Protein AF-A0A351UUR3-F1 (afdb_monomer)

Foldseek 3Di:
DVVVVVVVVVVVVVVVVVLVVLLVVLVVQLVVLVVQCVVDDDPVSVVVSVVSNVVSVVSNVVSVVVVVVD

Secondary structure (DSSP, 8-state):
-HHHHHHHHHHHHHHHHHHHHHHHHHHHHHHHHHHHHHT--SHHHHHHHHHHHHHHHHHHHHHHHHHHT-

Solvent-accessible surface area (backbone atoms only — not comparable to full-atom values): 3699 Å² total; per-residue (Å²): 118,73,67,67,53,54,56,52,53,55,50,50,59,49,49,51,52,49,51,54,50,51,37,52,49,23,48,50,48,24,52,50,23,52,56,54,38,76,75,43,82,50,69,72,51,39,54,46,23,54,51,49,21,51,53,21,46,55,49,28,56,50,48,54,49,55,63,70,76,103

Mean predicted aligned error: 4.79 Å

Structure (mmCIF, N/CA/C/O backbone):
data_AF-A0A351UUR3-F1
#
_entry.id   AF-A0A351UUR3-F1
#
loop_
_atom_site.group_PDB
_atom_site.id
_atom_site.type_symbol
_atom_site.label_atom_id
_atom_site.label_alt_id
_atom_site.label_comp_id
_atom_site.label_asym_id
_atom_site.label_entity_id
_atom_site.label_seq_id
_atom_site.pdbx_PDB_ins_code
_atom_site.Cartn_x
_atom_site.Cartn_y
_atom_site.Cartn_z
_atom_site.occupancy
_atom_site.B_iso_or_equiv
_atom_site.auth_seq_id
_atom_site.auth_comp_id
_atom_site.auth_asym_id
_atom_site.auth_atom_id
_atom_site.pdbx_PDB_model_num
ATOM 1 N N . MET A 1 1 ? -31.626 6.534 27.827 1.00 59.00 1 MET A N 1
ATOM 2 C CA . MET A 1 1 ? -32.358 5.749 26.806 1.00 59.00 1 MET A CA 1
ATOM 3 C C . MET A 1 1 ? -31.425 4.702 26.201 1.00 59.00 1 MET A C 1
ATOM 5 O O . MET A 1 1 ? -30.428 5.084 25.603 1.00 59.00 1 MET A O 1
ATOM 9 N N . LYS A 1 2 ? -31.723 3.405 26.365 1.00 67.75 2 LYS A N 1
ATOM 10 C CA . LYS A 1 2 ? -30.853 2.287 25.934 1.00 67.75 2 LYS A CA 1
ATOM 11 C C . LYS A 1 2 ? -30.700 2.165 24.403 1.00 67.75 2 LYS A C 1
ATOM 13 O O . LYS A 1 2 ? -29.665 1.699 23.939 1.00 67.75 2 LYS A O 1
ATOM 18 N N . LEU A 1 3 ? -31.676 2.649 23.624 1.00 70.12 3 LEU A N 1
ATOM 19 C CA . LEU A 1 3 ? -31.640 2.612 22.152 1.00 70.12 3 LEU A CA 1
ATOM 20 C C . LEU A 1 3 ? -30.470 3.414 21.551 1.00 70.12 3 LEU A C 1
ATOM 22 O O . LEU A 1 3 ? -29.749 2.910 20.696 1.00 70.12 3 LEU A O 1
ATOM 26 N N . PHE A 1 4 ? -30.240 4.644 22.021 1.00 71.06 4 PHE A N 1
ATOM 27 C CA . PHE A 1 4 ? -29.169 5.506 21.497 1.00 71.06 4 PHE A CA 1
ATOM 28 C C . PHE A 1 4 ? -27.763 4.957 21.779 1.00 71.06 4 PHE A C 1
ATOM 30 O O . PHE A 1 4 ? -26.836 5.189 21.008 1.00 71.06 4 PHE A O 1
ATOM 37 N N . GLN A 1 5 ? -27.597 4.214 22.875 1.00 77.12 5 GLN A N 1
ATOM 38 C CA . GLN A 1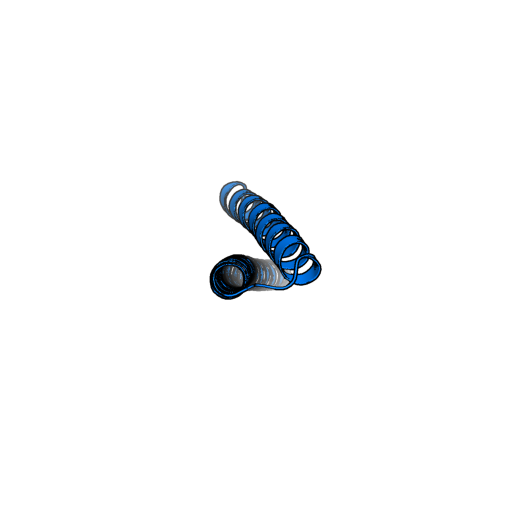 5 ? -26.340 3.536 23.198 1.00 77.12 5 GLN A CA 1
ATOM 39 C C . GLN A 1 5 ? -26.065 2.381 22.232 1.00 77.12 5 GLN A C 1
ATOM 41 O O . GLN A 1 5 ? -24.976 2.321 21.673 1.00 77.12 5 GLN A O 1
ATOM 46 N N . ALA A 1 6 ? -27.068 1.543 21.954 1.00 76.81 6 ALA A N 1
ATOM 47 C CA . ALA A 1 6 ? -26.936 0.430 21.014 1.00 76.81 6 ALA A CA 1
ATOM 48 C C . ALA A 1 6 ? -26.594 0.895 19.585 1.00 76.81 6 ALA A C 1
ATOM 50 O O . ALA A 1 6 ? -25.751 0.292 18.924 1.00 76.81 6 ALA A O 1
ATOM 51 N N . HIS A 1 7 ? -27.191 2.000 19.119 1.00 75.75 7 HIS A N 1
ATOM 52 C CA . HIS A 1 7 ? -26.850 2.579 17.814 1.00 75.75 7 HIS A CA 1
ATOM 53 C C . HIS A 1 7 ? -25.407 3.092 17.750 1.00 75.75 7 HIS A C 1
ATOM 55 O O . HIS A 1 7 ? -24.736 2.869 16.744 1.00 75.75 7 HIS A O 1
ATOM 61 N N . ARG A 1 8 ? -24.908 3.729 18.820 1.00 79.69 8 ARG A N 1
ATOM 62 C CA . ARG A 1 8 ? -23.501 4.158 18.895 1.00 79.69 8 ARG A CA 1
ATOM 63 C C . ARG A 1 8 ? -22.535 2.978 18.918 1.00 79.69 8 ARG A C 1
ATOM 65 O O . ARG A 1 8 ? -21.530 3.029 18.223 1.00 79.69 8 ARG A O 1
ATOM 72 N N . GLN A 1 9 ? -22.866 1.916 19.652 1.00 82.38 9 GLN A N 1
ATOM 73 C CA . GLN A 1 9 ? -22.063 0.691 19.702 1.00 82.38 9 GLN A CA 1
ATOM 74 C C . GLN A 1 9 ? -21.904 0.080 18.303 1.00 82.38 9 GLN A C 1
ATOM 76 O O . GLN A 1 9 ? -20.798 -0.183 17.845 1.00 82.38 9 GLN A O 1
ATOM 81 N N . LYS A 1 10 ? -23.022 -0.051 17.583 1.00 84.25 10 LYS A N 1
ATOM 82 C CA . LYS A 1 10 ? -23.046 -0.620 16.235 1.00 84.25 10 LYS A CA 1
ATOM 83 C C . LYS A 1 10 ? -22.296 0.246 15.216 1.00 84.25 10 LYS A C 1
ATOM 85 O O . LYS A 1 10 ? -21.698 -0.284 14.286 1.00 84.25 10 LYS A O 1
ATOM 90 N N . ALA A 1 11 ? -22.329 1.569 15.384 1.00 82.88 11 ALA A N 1
ATOM 91 C CA . ALA A 1 11 ? -21.567 2.495 14.552 1.00 82.88 11 ALA A CA 1
ATOM 92 C C . ALA A 1 11 ? -20.053 2.395 14.809 1.00 82.88 11 ALA A C 1
ATOM 94 O O . ALA A 1 11 ? -19.287 2.414 13.851 1.00 82.88 11 ALA A O 1
ATOM 95 N N . ALA A 1 12 ? -19.632 2.234 16.068 1.00 84.38 12 ALA A N 1
ATOM 96 C CA . ALA A 1 12 ? -18.226 2.035 16.424 1.00 84.38 12 ALA A CA 1
ATOM 97 C C . ALA A 1 12 ? -17.670 0.732 15.823 1.00 84.38 12 ALA A C 1
ATOM 99 O O . ALA A 1 12 ? -16.674 0.760 15.113 1.00 84.38 12 ALA A O 1
ATOM 100 N N . GLU A 1 13 ? -18.389 -0.385 15.965 1.00 86.81 13 GLU A N 1
ATOM 101 C CA . GLU A 1 13 ? -17.991 -1.666 15.356 1.00 86.81 13 GLU A CA 1
ATOM 102 C C . GLU A 1 13 ? -17.912 -1.620 13.821 1.00 86.81 13 GLU A C 1
ATOM 104 O O . GLU A 1 13 ? -17.159 -2.377 13.202 1.00 86.81 13 GLU A O 1
ATOM 109 N N . ALA A 1 14 ? -18.744 -0.796 13.180 1.00 89.62 14 ALA A N 1
ATOM 110 C CA . ALA A 1 14 ? -18.680 -0.586 11.739 1.00 89.62 14 ALA A CA 1
ATOM 111 C C . ALA A 1 14 ? -17.453 0.255 11.358 1.00 89.62 14 ALA A C 1
ATOM 113 O O . ALA A 1 14 ? -16.782 -0.068 10.380 1.00 89.62 14 A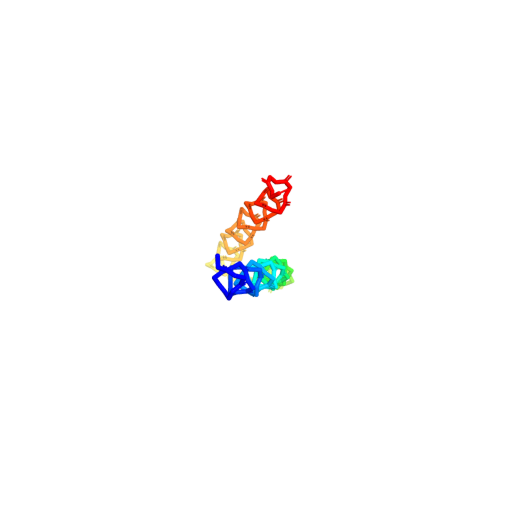LA A O 1
ATOM 114 N N . ALA A 1 15 ? -17.140 1.290 12.142 1.00 88.44 15 ALA A N 1
ATOM 115 C CA . ALA A 1 15 ? -15.954 2.115 11.947 1.00 88.44 15 ALA A CA 1
ATOM 116 C C . ALA A 1 15 ? -14.660 1.298 12.094 1.00 88.44 15 ALA A C 1
ATOM 118 O O . ALA A 1 15 ? -13.786 1.411 11.238 1.00 88.44 15 ALA A O 1
ATOM 119 N N . ASP A 1 16 ? -14.576 0.411 13.086 1.00 91.44 16 ASP A N 1
ATOM 120 C CA . ASP A 1 16 ? -13.404 -0.452 13.287 1.00 91.44 16 ASP A CA 1
ATOM 121 C C . ASP A 1 16 ? -13.212 -1.434 12.128 1.00 91.44 16 ASP A C 1
ATOM 123 O O . ASP A 1 16 ? -12.098 -1.639 11.646 1.00 91.44 16 ASP A O 1
ATOM 127 N N . ARG A 1 17 ? -14.308 -2.004 11.610 1.00 93.88 17 ARG A N 1
ATOM 128 C CA . ARG A 1 17 ? -14.255 -2.860 10.415 1.00 93.88 17 ARG A CA 1
ATOM 129 C C . ARG A 1 17 ? -13.754 -2.105 9.190 1.00 93.88 17 ARG A C 1
ATOM 131 O O . ARG A 1 17 ? -12.931 -2.643 8.455 1.00 93.88 17 ARG A O 1
ATOM 138 N N . ILE A 1 18 ? -14.227 -0.877 8.983 1.00 95.69 18 ILE A N 1
ATOM 139 C CA . ILE A 1 18 ? -13.756 -0.017 7.891 1.00 95.69 18 ILE A CA 1
ATOM 140 C C . ILE A 1 18 ? -12.268 0.297 8.075 1.00 95.69 18 ILE A C 1
ATOM 142 O O . ILE A 1 18 ? -11.505 0.192 7.122 1.00 95.69 18 ILE A O 1
ATOM 146 N N . LEU A 1 19 ? -11.833 0.626 9.293 1.00 95.44 19 LEU A N 1
ATOM 147 C CA . LEU A 1 19 ? -10.435 0.933 9.586 1.00 95.44 19 LEU A CA 1
ATOM 148 C C . LEU A 1 19 ? -9.512 -0.254 9.273 1.00 95.44 19 LEU A C 1
ATOM 150 O O . LEU A 1 19 ? -8.497 -0.083 8.598 1.00 95.44 19 LEU A O 1
ATOM 154 N N . LEU A 1 20 ? -9.886 -1.465 9.693 1.00 96.25 20 LEU A N 1
ATOM 155 C CA . LEU A 1 20 ? -9.134 -2.685 9.385 1.00 96.25 20 LEU A CA 1
ATOM 156 C C . LEU A 1 20 ? -9.084 -2.978 7.878 1.00 96.25 20 LEU A C 1
ATOM 158 O O . LEU A 1 20 ? -8.029 -3.358 7.368 1.00 96.25 20 LEU A O 1
ATOM 162 N N . ASP A 1 21 ? -10.191 -2.779 7.163 1.00 97.88 21 ASP A N 1
ATOM 163 C CA . ASP A 1 21 ? -10.253 -2.951 5.708 1.00 97.88 21 ASP A CA 1
ATOM 164 C C . ASP A 1 21 ? -9.337 -1.951 4.982 1.00 97.88 21 ASP A C 1
ATOM 166 O O . ASP A 1 21 ? -8.555 -2.325 4.108 1.00 97.88 21 ASP A O 1
ATOM 170 N N . GLU A 1 22 ? -9.335 -0.684 5.400 1.00 98.12 22 GLU A N 1
ATOM 171 C CA . GLU A 1 22 ? -8.447 0.331 4.829 1.00 98.12 22 GLU A CA 1
ATOM 172 C C . GLU A 1 22 ? -6.962 0.048 5.108 1.00 98.12 22 GLU A C 1
ATOM 174 O O . GLU A 1 22 ? -6.118 0.319 4.251 1.00 98.12 22 GLU A O 1
ATOM 179 N N . ILE A 1 23 ? -6.626 -0.550 6.257 1.00 98.31 23 ILE A N 1
ATOM 180 C CA . ILE A 1 23 ? -5.258 -1.007 6.555 1.00 98.31 23 ILE A CA 1
ATOM 181 C C . ILE A 1 23 ? -4.836 -2.104 5.576 1.00 98.31 23 ILE A C 1
ATOM 183 O O . ILE A 1 23 ? -3.738 -2.036 5.015 1.00 98.31 23 ILE A O 1
ATOM 187 N N . GLN A 1 24 ? -5.700 -3.097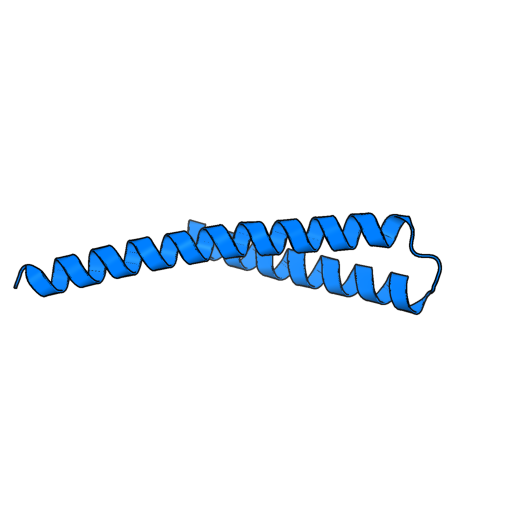 5.341 1.00 98.38 24 GLN A N 1
ATOM 188 C CA . GLN A 1 24 ? -5.414 -4.179 4.394 1.00 98.38 24 GLN A CA 1
ATOM 189 C C . GLN A 1 24 ? -5.277 -3.654 2.964 1.00 98.38 24 GLN A C 1
ATOM 191 O O . GLN A 1 24 ? -4.342 -4.034 2.258 1.00 98.38 24 GLN A O 1
ATOM 196 N N . LYS A 1 25 ? -6.140 -2.719 2.552 1.00 98.56 25 LYS A N 1
ATOM 197 C CA . LYS A 1 25 ? -6.031 -2.053 1.247 1.00 98.56 25 LYS A CA 1
ATOM 198 C C . LYS A 1 25 ? -4.717 -1.299 1.102 1.00 98.56 25 LYS A C 1
ATOM 200 O O . LYS A 1 25 ? -4.042 -1.472 0.093 1.00 98.56 25 LYS A O 1
ATOM 205 N N . ALA A 1 26 ? -4.333 -0.493 2.093 1.00 98.50 26 ALA A N 1
ATOM 206 C CA . ALA A 1 26 ? -3.080 0.255 2.048 1.00 98.50 26 ALA A CA 1
ATOM 207 C C . ALA A 1 26 ? -1.870 -0.687 1.944 1.00 98.50 26 ALA A C 1
ATOM 209 O O . ALA A 1 26 ? -0.984 -0.455 1.126 1.00 98.50 26 ALA A O 1
ATOM 210 N N . LYS A 1 27 ? -1.868 -1.792 2.700 1.00 98.38 27 LYS A N 1
ATOM 211 C CA . LYS A 1 27 ? -0.830 -2.827 2.615 1.00 98.38 27 LYS A CA 1
ATOM 212 C C . LYS A 1 27 ? -0.771 -3.470 1.224 1.00 98.38 27 LYS A C 1
ATOM 214 O O . LYS A 1 27 ? 0.298 -3.522 0.625 1.00 98.38 27 LYS A O 1
ATOM 219 N N . SER A 1 28 ? -1.917 -3.889 0.689 1.00 98.44 28 SER A N 1
ATOM 220 C CA . SER A 1 28 ? -2.026 -4.498 -0.642 1.00 98.44 28 SER A CA 1
ATOM 221 C C . SER A 1 28 ? -1.565 -3.552 -1.760 1.00 98.44 28 SER A C 1
ATOM 223 O O . SER A 1 28 ? -0.845 -3.968 -2.667 1.00 98.44 28 SER A O 1
ATOM 225 N N . GLN A 1 29 ? -1.911 -2.263 -1.678 1.00 98.50 29 GLN A N 1
ATOM 226 C CA . GLN A 1 29 ? -1.444 -1.233 -2.616 1.00 98.50 29 GLN A CA 1
ATOM 227 C C . GLN A 1 29 ? 0.078 -1.077 -2.585 1.00 98.50 29 GLN A C 1
ATOM 229 O O . GLN A 1 29 ? 0.710 -0.939 -3.630 1.00 98.50 29 GLN A O 1
ATOM 234 N N . MET A 1 30 ? 0.664 -1.130 -1.393 1.00 97.94 30 MET A N 1
ATOM 235 C CA . MET A 1 30 ? 2.107 -1.078 -1.194 1.00 97.94 30 MET A CA 1
ATOM 236 C C . MET A 1 30 ? 2.821 -2.283 -1.811 1.00 97.94 30 MET A C 1
ATOM 238 O O . MET A 1 30 ? 3.797 -2.112 -2.534 1.00 97.94 30 MET A O 1
ATOM 242 N N . GLU A 1 31 ? 2.315 -3.490 -1.548 1.00 98.06 31 GLU A N 1
ATOM 243 C CA . GLU A 1 31 ? 2.841 -4.740 -2.108 1.00 98.06 31 GLU A CA 1
ATOM 244 C C . GLU A 1 31 ? 2.729 -4.745 -3.634 1.00 98.06 31 GLU A C 1
ATOM 246 O O . GLU A 1 31 ? 3.685 -5.083 -4.322 1.00 98.06 31 GLU A O 1
ATOM 251 N N . THR A 1 32 ? 1.596 -4.286 -4.167 1.00 98.19 32 THR A N 1
ATOM 252 C CA . THR A 1 32 ? 1.373 -4.170 -5.613 1.00 98.19 32 THR A CA 1
ATOM 253 C C . THR A 1 32 ? 2.349 -3.186 -6.254 1.00 98.19 32 T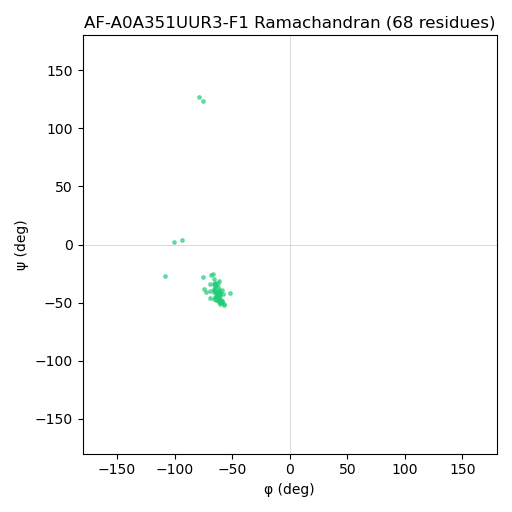HR A C 1
ATOM 255 O O . THR A 1 32 ? 2.957 -3.503 -7.272 1.00 98.19 32 THR A O 1
ATOM 258 N N . ALA A 1 33 ? 2.536 -2.003 -5.657 1.00 98.19 33 ALA A N 1
ATOM 259 C CA . ALA A 1 33 ? 3.505 -1.028 -6.148 1.00 98.19 33 ALA A CA 1
ATOM 260 C C . ALA A 1 33 ? 4.935 -1.586 -6.101 1.00 98.19 33 ALA A C 1
ATOM 262 O O . ALA A 1 33 ? 5.686 -1.411 -7.053 1.00 98.19 33 ALA A O 1
ATOM 263 N N . TYR A 1 34 ? 5.291 -2.303 -5.032 1.00 97.69 34 TYR A N 1
ATOM 264 C CA . TYR A 1 34 ? 6.600 -2.935 -4.896 1.00 97.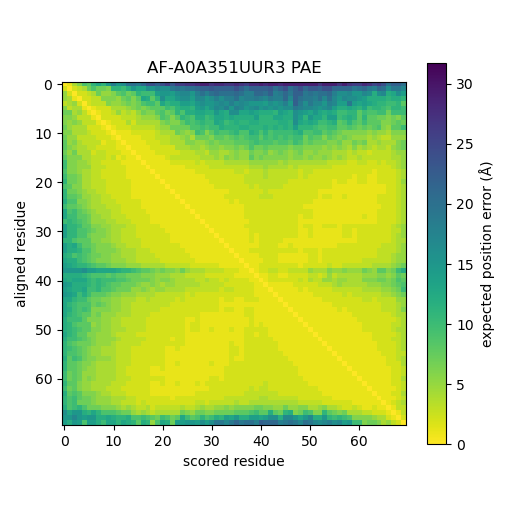69 34 TYR A CA 1
ATOM 265 C C . TYR A 1 34 ? 6.840 -4.031 -5.942 1.00 97.69 34 TYR A C 1
ATOM 267 O O . TYR A 1 34 ? 7.900 -4.040 -6.558 1.00 97.69 34 TYR A O 1
ATOM 275 N N . ILE A 1 35 ? 5.866 -4.918 -6.176 1.00 97.81 35 ILE A N 1
ATOM 276 C CA . ILE A 1 35 ? 5.957 -5.973 -7.198 1.00 97.81 35 ILE A CA 1
ATOM 277 C C . ILE A 1 35 ? 6.127 -5.346 -8.582 1.00 97.81 35 ILE A C 1
ATOM 279 O O . ILE A 1 35 ? 7.079 -5.663 -9.285 1.00 97.81 35 ILE A O 1
ATOM 283 N N . ASN A 1 36 ? 5.262 -4.399 -8.949 1.00 97.38 36 ASN A N 1
ATOM 284 C CA . ASN A 1 36 ? 5.317 -3.793 -10.277 1.00 97.38 36 ASN A CA 1
ATOM 285 C C . ASN A 1 36 ? 6.569 -2.925 -10.488 1.00 97.38 36 ASN A C 1
ATOM 287 O O . ASN A 1 36 ? 7.020 -2.776 -11.620 1.00 97.38 36 ASN A O 1
ATOM 291 N N . PHE A 1 37 ? 7.143 -2.370 -9.416 1.00 97.38 37 PHE A N 1
ATOM 292 C CA . PHE A 1 37 ? 8.418 -1.658 -9.473 1.00 97.38 37 PHE A CA 1
ATOM 293 C C . PHE A 1 37 ? 9.581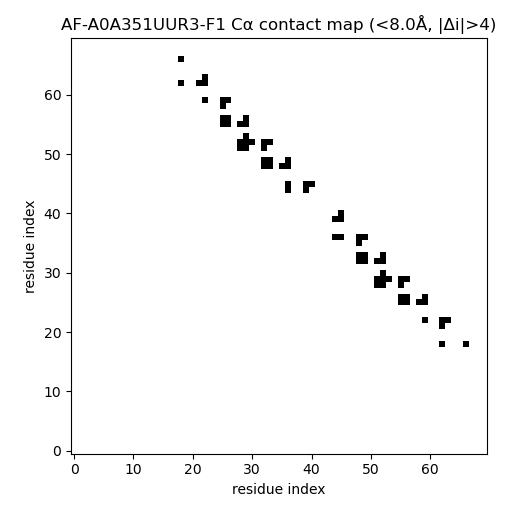 -2.572 -9.874 1.00 97.38 37 PHE A C 1
ATOM 295 O O . PHE A 1 37 ? 10.476 -2.116 -10.580 1.00 97.38 37 PHE A O 1
ATOM 302 N N . GLN A 1 38 ? 9.580 -3.844 -9.454 1.00 96.69 38 GLN A N 1
ATOM 303 C CA . GLN A 1 38 ? 10.672 -4.774 -9.773 1.00 96.69 38 GLN A CA 1
ATOM 304 C C . GLN A 1 38 ? 10.818 -5.019 -11.278 1.00 96.69 38 GLN A C 1
ATOM 306 O O . GLN A 1 38 ? 11.939 -5.168 -11.759 1.00 96.69 38 GLN A O 1
ATOM 311 N N . ASP A 1 39 ? 9.700 -5.006 -12.002 1.00 94.62 39 ASP A N 1
ATOM 312 C CA . ASP A 1 39 ? 9.649 -5.266 -13.443 1.00 94.62 39 ASP A CA 1
ATOM 313 C C . ASP A 1 39 ? 9.549 -3.976 -14.282 1.00 94.62 39 ASP A C 1
ATOM 315 O O . ASP A 1 39 ? 9.435 -4.027 -15.509 1.00 94.62 39 ASP A O 1
ATOM 319 N N . ALA A 1 40 ? 9.568 -2.801 -13.644 1.00 96.50 40 ALA A N 1
ATOM 320 C CA . ALA A 1 40 ? 9.430 -1.524 -14.333 1.00 96.50 40 ALA A CA 1
ATOM 321 C C . ALA A 1 40 ? 10.722 -1.150 -15.077 1.00 96.50 40 ALA A C 1
ATOM 323 O O . ALA A 1 40 ? 11.791 -1.032 -14.482 1.00 96.50 40 ALA A O 1
ATOM 324 N N . LEU A 1 41 ? 10.605 -0.914 -16.386 1.00 94.88 41 LEU A N 1
ATOM 325 C CA . LEU A 1 41 ? 11.713 -0.465 -17.242 1.00 94.88 41 LEU A CA 1
ATOM 326 C C . LEU A 1 41 ? 11.567 0.997 -17.673 1.00 94.88 41 LEU A C 1
ATOM 328 O O . LEU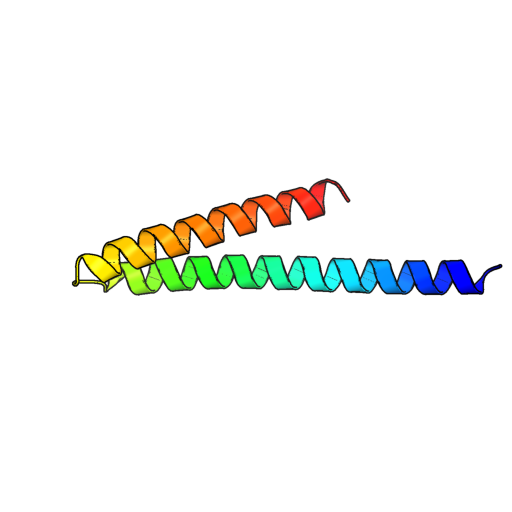 A 1 41 ? 12.561 1.675 -17.922 1.00 94.88 41 LEU A O 1
ATOM 332 N N . GLU A 1 42 ? 10.329 1.482 -17.743 1.00 98.19 42 GLU A N 1
ATOM 333 C CA . GLU A 1 42 ? 10.041 2.855 -18.138 1.00 98.19 42 GLU A CA 1
ATOM 334 C C . GLU A 1 42 ? 10.303 3.808 -16.961 1.00 98.19 42 GLU A C 1
ATOM 336 O O . GLU A 1 42 ? 9.719 3.604 -15.890 1.00 98.19 42 GLU A O 1
ATOM 341 N N . PRO A 1 43 ? 11.117 4.868 -17.133 1.00 97.31 43 PRO A N 1
ATOM 342 C CA . PRO A 1 43 ? 11.425 5.825 -16.066 1.00 97.31 43 PRO A CA 1
ATOM 343 C C . PRO A 1 43 ? 10.183 6.410 -15.378 1.00 97.31 43 PRO A C 1
ATOM 345 O O . PRO A 1 43 ? 10.126 6.462 -14.152 1.00 97.31 43 PRO A O 1
ATOM 348 N N . ASP A 1 44 ? 9.144 6.746 -16.148 1.00 97.62 44 ASP A N 1
ATOM 349 C CA . ASP A 1 44 ? 7.890 7.281 -15.603 1.00 97.62 44 ASP A CA 1
ATOM 350 C C . ASP A 1 44 ? 7.148 6.256 -14.727 1.00 97.62 44 ASP A C 1
ATOM 352 O O . ASP A 1 44 ? 6.505 6.614 -13.738 1.00 97.62 44 ASP A O 1
ATOM 356 N N . LEU A 1 45 ? 7.240 4.963 -15.065 1.00 97.44 45 LEU A N 1
ATOM 357 C CA . LEU A 1 45 ? 6.632 3.891 -14.274 1.00 97.44 45 LEU A CA 1
ATOM 358 C C . LEU A 1 45 ? 7.423 3.626 -12.993 1.00 97.44 45 LEU A C 1
ATOM 360 O O . LEU A 1 45 ? 6.822 3.398 -11.944 1.00 97.44 45 LEU A O 1
ATOM 364 N N . ILE A 1 46 ? 8.753 3.695 -13.059 1.00 97.88 46 ILE A N 1
ATOM 365 C CA . ILE A 1 46 ? 9.641 3.607 -11.893 1.00 97.88 46 ILE A CA 1
ATOM 366 C C . ILE A 1 46 ? 9.269 4.708 -10.888 1.00 97.88 46 ILE A C 1
ATOM 368 O O . ILE A 1 46 ? 8.977 4.407 -9.726 1.00 97.88 46 ILE A O 1
ATOM 372 N N . ASP A 1 47 ? 9.183 5.961 -11.342 1.00 98.31 47 ASP A N 1
ATOM 373 C CA . ASP A 1 47 ? 8.792 7.099 -10.503 1.00 98.31 47 ASP A CA 1
ATOM 374 C C . ASP A 1 47 ? 7.370 6.945 -9.951 1.00 98.31 47 ASP A C 1
ATOM 376 O O . ASP A 1 47 ? 7.122 7.171 -8.758 1.00 98.31 47 ASP A O 1
ATOM 380 N N . TYR A 1 48 ? 6.434 6.500 -10.794 1.00 98.12 48 TYR A N 1
ATOM 381 C CA . TYR A 1 48 ? 5.061 6.231 -10.386 1.00 98.12 48 TYR A CA 1
ATOM 382 C C . TYR A 1 48 ? 4.992 5.207 -9.248 1.00 98.12 48 TYR A C 1
ATOM 384 O O . TYR A 1 48 ? 4.353 5.479 -8.229 1.00 98.12 48 TYR A O 1
ATOM 392 N N . TYR A 1 49 ? 5.650 4.051 -9.375 1.00 98.44 49 TYR A N 1
ATOM 393 C CA . TYR A 1 49 ? 5.578 3.007 -8.352 1.00 98.44 49 TYR A CA 1
ATOM 394 C C . TYR A 1 49 ? 6.285 3.410 -7.055 1.00 98.44 49 TYR A C 1
ATOM 396 O O . TYR A 1 49 ? 5.782 3.091 -5.974 1.00 98.44 49 TYR A O 1
ATOM 404 N N . ILE A 1 50 ? 7.378 4.182 -7.128 1.00 98.06 50 ILE A N 1
ATOM 405 C CA . ILE A 1 50 ? 8.005 4.779 -5.939 1.00 98.06 50 ILE A CA 1
ATOM 406 C C . ILE A 1 50 ? 7.010 5.698 -5.226 1.00 98.06 50 ILE A C 1
ATOM 408 O O . ILE A 1 50 ? 6.823 5.598 -4.008 1.00 98.06 50 ILE A O 1
ATOM 412 N N . TYR A 1 51 ? 6.351 6.596 -5.960 1.00 98.25 51 TYR A N 1
ATOM 413 C CA . TYR A 1 51 ? 5.395 7.525 -5.364 1.00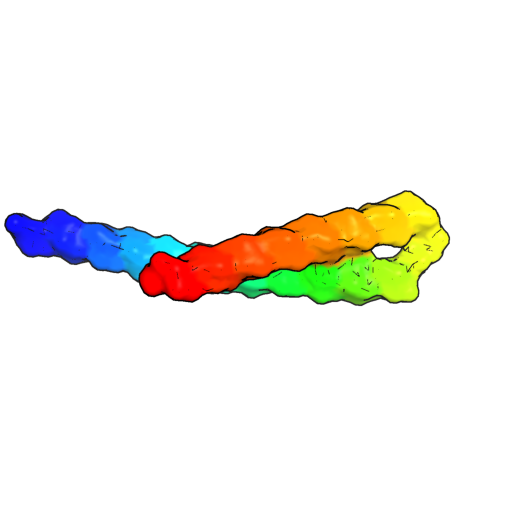 98.25 51 TYR A CA 1
ATOM 414 C C . TYR A 1 51 ? 4.175 6.796 -4.790 1.00 98.25 51 TYR A C 1
ATOM 416 O O . TYR A 1 51 ? 3.790 7.042 -3.644 1.00 98.25 51 TYR A O 1
ATOM 424 N N . ALA A 1 52 ? 3.597 5.866 -5.551 1.00 98.12 52 ALA A N 1
ATOM 425 C CA . ALA A 1 52 ? 2.429 5.091 -5.152 1.00 98.12 52 ALA A CA 1
ATOM 426 C C . ALA A 1 52 ? 2.714 4.231 -3.911 1.00 98.12 52 ALA A C 1
ATOM 428 O O . ALA A 1 52 ? 1.941 4.268 -2.950 1.00 98.12 52 ALA A O 1
ATOM 429 N N . GLY A 1 53 ? 3.848 3.524 -3.885 1.00 98.44 53 GLY A N 1
ATOM 430 C CA . GLY A 1 53 ? 4.275 2.730 -2.734 1.00 98.44 53 GLY A CA 1
ATOM 431 C C . GLY A 1 53 ? 4.485 3.591 -1.488 1.00 98.44 53 GLY A C 1
ATOM 432 O O . GLY A 1 53 ? 3.978 3.267 -0.414 1.00 98.44 53 GLY A O 1
ATOM 433 N N . ASN A 1 54 ? 5.143 4.746 -1.628 1.00 98.38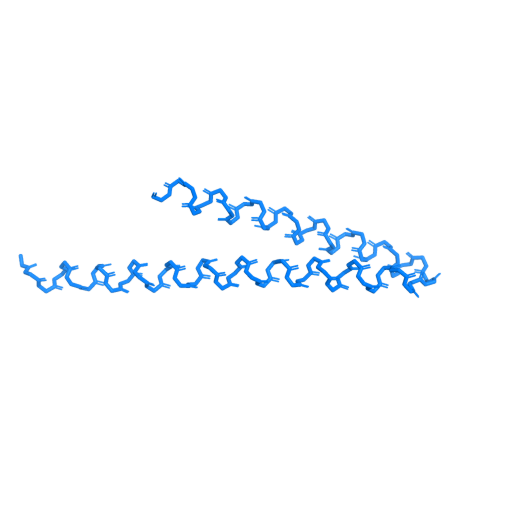 54 ASN A N 1
ATOM 434 C CA . ASN A 1 54 ? 5.353 5.677 -0.517 1.00 98.38 54 ASN A CA 1
ATOM 435 C C . ASN A 1 54 ? 4.047 6.296 0.001 1.00 98.38 54 ASN A C 1
ATOM 437 O O . ASN A 1 54 ? 3.885 6.485 1.211 1.00 98.38 54 ASN A O 1
ATOM 441 N N . ALA A 1 55 ? 3.108 6.622 -0.889 1.00 98.44 55 ALA A N 1
ATOM 442 C CA . ALA A 1 55 ? 1.791 7.119 -0.510 1.00 98.44 55 ALA A CA 1
ATOM 443 C C . ALA A 1 55 ? 0.995 6.054 0.264 1.00 98.44 55 ALA A C 1
ATOM 445 O O . ALA A 1 55 ? 0.442 6.351 1.328 1.00 98.44 55 ALA A O 1
ATOM 446 N N . ALA A 1 56 ? 1.004 4.807 -0.218 1.00 98.56 56 ALA A N 1
ATOM 447 C CA . ALA A 1 56 ? 0.385 3.670 0.456 1.00 98.56 56 ALA A CA 1
ATOM 448 C C . ALA A 1 56 ? 1.022 3.396 1.831 1.00 98.56 56 ALA A C 1
ATOM 450 O O . ALA A 1 56 ? 0.295 3.222 2.808 1.00 98.56 56 ALA A O 1
ATOM 451 N N . TRP A 1 57 ? 2.353 3.471 1.953 1.00 98.44 57 TRP A N 1
ATOM 452 C CA . TRP A 1 57 ? 3.061 3.339 3.234 1.00 98.44 57 TRP A CA 1
ATOM 453 C C . TRP A 1 57 ? 2.663 4.415 4.242 1.00 98.44 57 TRP A C 1
ATOM 455 O O . TRP A 1 57 ? 2.296 4.100 5.373 1.00 98.44 57 TRP A O 1
ATOM 465 N N . LYS A 1 58 ? 2.667 5.693 3.838 1.00 98.38 58 LYS A N 1
ATOM 466 C CA . LYS A 1 58 ? 2.243 6.798 4.716 1.00 98.38 58 LYS A CA 1
ATOM 467 C C . LYS A 1 58 ? 0.811 6.598 5.206 1.00 98.38 58 LYS A C 1
ATOM 469 O O . LYS A 1 58 ? 0.536 6.789 6.391 1.00 98.38 58 LYS A O 1
ATOM 474 N N . ARG A 1 59 ? -0.085 6.176 4.309 1.00 98.25 59 ARG A N 1
ATOM 475 C CA . ARG A 1 59 ? -1.474 5.851 4.643 1.00 98.25 59 ARG A CA 1
ATOM 476 C C . ARG A 1 59 ? -1.557 4.685 5.627 1.00 98.25 59 ARG A C 1
ATOM 478 O O . ARG A 1 59 ? -2.267 4.790 6.620 1.00 98.25 59 ARG A O 1
ATOM 485 N N . TYR A 1 60 ? -0.810 3.612 5.391 1.00 98.44 60 TYR A N 1
ATOM 486 C CA . TYR A 1 60 ? -0.747 2.452 6.275 1.00 98.44 60 TYR A CA 1
ATOM 487 C C . TYR A 1 60 ? -0.278 2.836 7.687 1.00 98.44 60 TYR A C 1
ATOM 489 O O . TYR A 1 60 ? -0.952 2.516 8.665 1.00 98.44 60 TYR A O 1
ATOM 497 N N . CYS A 1 61 ? 0.816 3.597 7.810 1.00 97.56 61 CYS A N 1
ATOM 498 C CA . CYS A 1 61 ? 1.308 4.075 9.105 1.00 97.56 61 CYS A CA 1
ATOM 499 C C . CYS A 1 61 ? 0.285 4.953 9.834 1.00 97.56 61 CYS A C 1
ATOM 501 O O . CYS A 1 61 ? 0.107 4.808 11.043 1.00 97.56 61 CYS A O 1
ATOM 503 N N . PHE A 1 62 ? -0.395 5.846 9.109 1.00 97.44 62 PHE A N 1
ATOM 504 C CA . PHE A 1 62 ? -1.454 6.680 9.673 1.00 97.44 62 PHE A CA 1
ATOM 505 C C . PHE A 1 62 ? -2.612 5.834 10.219 1.00 97.44 62 PHE A C 1
ATOM 507 O O . PHE A 1 62 ? -3.019 6.020 11.362 1.00 97.44 62 PHE A O 1
ATOM 514 N N . LEU A 1 63 ? -3.103 4.863 9.447 1.00 97.19 63 LEU A N 1
ATOM 515 C CA . LEU A 1 63 ? -4.212 4.004 9.869 1.00 97.19 63 LEU A CA 1
ATOM 516 C C . LEU A 1 63 ? -3.829 3.115 11.066 1.00 97.19 63 LEU A C 1
ATOM 518 O O . LEU A 1 63 ? -4.620 2.959 11.993 1.00 97.19 63 LEU A O 1
ATOM 522 N N . LEU A 1 64 ? -2.599 2.588 11.103 1.00 96.56 64 LEU A N 1
ATOM 523 C CA . LEU A 1 64 ? -2.093 1.857 12.271 1.00 96.56 64 LEU A CA 1
ATOM 524 C C . LEU A 1 64 ? -2.022 2.732 13.524 1.00 96.56 64 LEU A C 1
ATOM 526 O O . LEU A 1 64 ? -2.269 2.246 14.625 1.00 96.56 64 LEU A O 1
ATOM 530 N N . HIS A 1 65 ? -1.675 4.011 13.370 1.00 95.88 65 HIS A N 1
ATOM 531 C CA . HIS A 1 65 ? -1.716 4.960 14.476 1.00 95.88 65 HIS A CA 1
ATOM 532 C C . HIS A 1 65 ? -3.154 5.124 14.981 1.00 95.88 65 HIS A C 1
ATOM 534 O O . HIS A 1 65 ? -3.377 5.043 16.183 1.00 95.88 65 HIS A O 1
ATOM 540 N N . GLN A 1 66 ? -4.136 5.268 14.083 1.00 92.25 66 GLN A N 1
ATOM 541 C CA . GLN A 1 66 ? -5.542 5.392 14.480 1.00 92.25 66 GLN A CA 1
ATOM 542 C C . GLN A 1 66 ? -6.039 4.182 15.280 1.00 92.25 66 GLN A C 1
ATOM 544 O O . GLN A 1 66 ? -6.737 4.383 16.262 1.00 92.25 66 GLN A O 1
ATOM 549 N N . VAL A 1 67 ? -5.642 2.954 14.924 1.00 91.00 67 VAL A N 1
ATOM 550 C CA . VAL A 1 67 ? -6.002 1.746 15.698 1.00 91.00 67 VAL A CA 1
ATOM 551 C C . VAL A 1 67 ? -5.382 1.750 17.097 1.00 91.00 67 VAL A C 1
ATOM 553 O O . VAL A 1 67 ? -5.978 1.245 18.039 1.00 91.00 67 VAL A O 1
ATOM 556 N N . ARG A 1 68 ? -4.163 2.281 17.244 1.00 84.56 68 ARG A N 1
ATOM 557 C CA . ARG A 1 68 ? -3.447 2.296 18.530 1.00 84.56 68 ARG A CA 1
ATOM 558 C C . ARG A 1 68 ? -3.975 3.341 19.509 1.00 84.56 68 ARG A C 1
ATOM 560 O O . ARG A 1 68 ? -3.815 3.147 20.707 1.00 84.56 68 ARG A O 1
ATOM 567 N N . GLU A 1 69 ? -4.534 4.432 18.995 1.00 77.94 69 GLU A N 1
ATOM 568 C CA . GLU A 1 69 ? -5.092 5.536 19.788 1.00 77.94 69 GLU A CA 1
ATOM 569 C C . GLU A 1 69 ? -6.609 5.391 20.040 1.00 77.94 69 GLU A C 1
ATOM 571 O O . GLU A 1 69 ? -7.220 6.305 20.597 1.00 77.94 69 GLU A O 1
ATOM 576 N N . GLN A 1 70 ? -7.226 4.281 19.609 1.00 57.25 70 GLN A N 1
ATOM 577 C CA . GLN A 1 70 ? -8.622 3.933 19.914 1.00 57.25 70 GLN A CA 1
ATOM 578 C C . GLN A 1 70 ? -8.799 3.358 21.325 1.00 57.25 70 GLN A C 1
ATOM 580 O O . GLN A 1 70 ? -7.899 2.633 21.806 1.00 57.25 70 GLN A O 1
#

pLDDT: mean 92.17, std 9.89, range [57.25, 98.56]

Nearest PDB structures (foldseek):
  5l89-assembly3_Z  TM=9.731E-01  e=8.034E-01  Rhodospirillum rubrum
  5l8f-assembly1_C  TM=9.730E-01  e=1.288E+00  Rhodospirillum rubrum ATCC 11170
  4wpe-assembly1_A-2  TM=9.344E-01  e=1.805E+00  Saccharomyces cerevisiae S288C
  4afl-assembly2_F  TM=8.062E-01  e=2.706E+00  Homo sapiens
  6msq-assembly1_A  TM=5.543E-01  e=1.687E+00  synthetic construct

Radius of gyration: 17.46 Å; Cα contacts (8 Å, |Δi|>4): 37; chains: 1; bounding box: 44×14×45 Å

Sequence (70 aa):
MKLFQAHRQKAAEAADRILLDEIQKAKSQMETAYINFQDALEPDLIDYYIYAGNAAWKRYCFLLHQVREQ